Protein AF-A0A7V9DVS5-F1 (afdb_monomer_lite)

Structure (mmCIF, N/CA/C/O backbone):
data_AF-A0A7V9DVS5-F1
#
_entry.id   AF-A0A7V9DVS5-F1
#
loop_
_atom_site.group_PDB
_atom_site.id
_atom_site.type_symbol
_atom_site.label_atom_id
_atom_site.label_alt_id
_atom_site.label_comp_id
_atom_site.label_asym_id
_atom_site.labe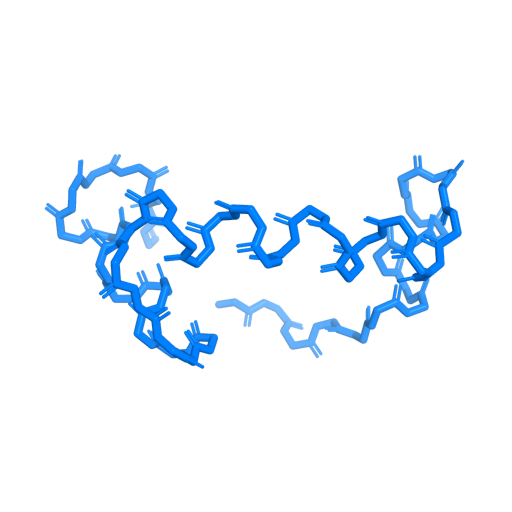l_entity_id
_atom_site.label_seq_id
_atom_site.pdbx_PDB_ins_code
_atom_site.Cartn_x
_atom_site.Cartn_y
_atom_site.Cartn_z
_atom_site.occupancy
_atom_site.B_iso_or_equiv
_atom_site.auth_seq_id
_atom_site.auth_comp_id
_atom_site.auth_asym_id
_atom_site.auth_atom_id
_atom_site.pdbx_PDB_model_num
ATOM 1 N N . ALA A 1 1 ? -5.261 -8.551 5.722 1.00 62.69 1 ALA A N 1
ATOM 2 C CA . ALA A 1 1 ? -4.256 -8.435 4.635 1.00 62.69 1 ALA A CA 1
ATOM 3 C C . ALA A 1 1 ? -3.420 -9.714 4.568 1.00 62.69 1 ALA A C 1
ATOM 5 O O . ALA A 1 1 ? -2.972 -10.165 5.611 1.00 62.69 1 ALA A O 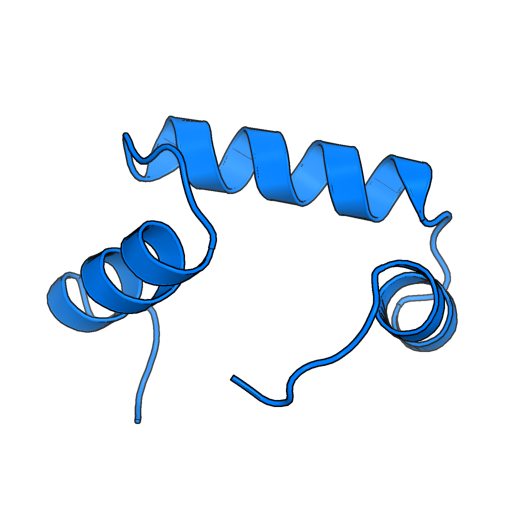1
ATOM 6 N N . LYS A 1 2 ? -3.212 -10.305 3.380 1.00 73.00 2 LYS A N 1
ATOM 7 C CA . LYS A 1 2 ? -2.607 -11.650 3.210 1.00 73.00 2 LYS A CA 1
ATOM 8 C C . LYS A 1 2 ? -1.074 -11.722 3.381 1.00 73.00 2 LYS A C 1
ATOM 10 O O . LYS A 1 2 ? -0.480 -12.733 3.051 1.00 73.00 2 LYS A O 1
ATOM 15 N N . GLY A 1 3 ? -0.423 -10.657 3.859 1.00 82.38 3 GLY A N 1
ATOM 16 C CA . GLY A 1 3 ? 1.015 -10.671 4.173 1.00 82.38 3 GLY A CA 1
ATOM 17 C C . GLY A 1 3 ? 1.983 -10.707 2.982 1.00 82.38 3 GLY A C 1
ATOM 18 O O . GLY A 1 3 ? 3.183 -10.774 3.208 1.00 82.38 3 GLY A O 1
ATOM 19 N N . MET A 1 4 ? 1.494 -10.606 1.744 1.00 91.06 4 MET A N 1
ATOM 20 C CA . MET A 1 4 ? 2.323 -10.715 0.539 1.00 91.06 4 MET A CA 1
ATOM 21 C C . MET A 1 4 ? 3.467 -9.688 0.488 1.00 91.06 4 MET A C 1
ATOM 23 O O . MET A 1 4 ? 3.313 -8.512 0.859 1.00 91.06 4 MET A O 1
ATOM 27 N N . SER A 1 5 ? 4.610 -10.139 -0.018 1.00 94.00 5 SER A N 1
ATOM 28 C CA . SER A 1 5 ? 5.761 -9.316 -0.380 1.00 94.00 5 SER A CA 1
ATOM 29 C C . SER A 1 5 ? 5.497 -8.514 -1.662 1.00 94.00 5 SER A C 1
ATOM 31 O O . SER A 1 5 ? 4.584 -8.802 -2.436 1.00 94.00 5 SER A O 1
ATOM 33 N N . PHE A 1 6 ? 6.308 -7.482 -1.915 1.00 95.31 6 PHE A N 1
ATOM 34 C CA . PHE A 1 6 ? 6.177 -6.682 -3.140 1.00 95.31 6 PHE A CA 1
ATOM 35 C C . PHE A 1 6 ? 6.524 -7.464 -4.409 1.00 95.31 6 PHE A C 1
ATOM 37 O O . PHE A 1 6 ? 5.982 -7.143 -5.463 1.00 95.31 6 PHE A O 1
ATOM 44 N N . ASN A 1 7 ? 7.378 -8.485 -4.296 1.00 97.00 7 ASN A N 1
ATOM 45 C CA . ASN A 1 7 ? 7.715 -9.368 -5.407 1.00 97.00 7 ASN A CA 1
ATOM 46 C C . ASN A 1 7 ? 6.510 -10.223 -5.793 1.00 97.00 7 ASN A C 1
ATOM 48 O O . ASN A 1 7 ? 6.075 -10.15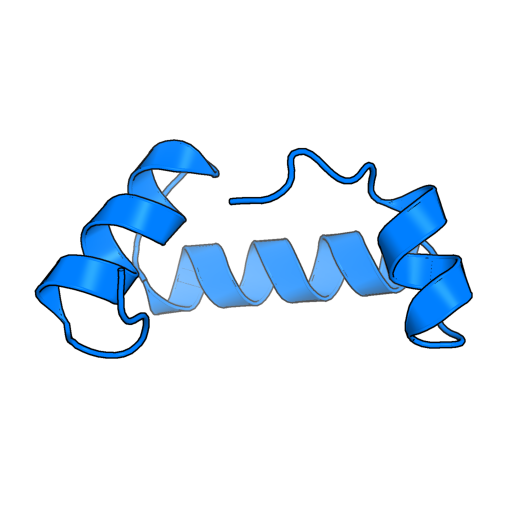3 -6.933 1.00 97.00 7 ASN A O 1
ATOM 52 N N . GLU A 1 8 ? 5.878 -10.892 -4.824 1.00 97.50 8 GLU A N 1
ATOM 53 C CA . GLU A 1 8 ? 4.686 -11.715 -5.081 1.00 97.50 8 GLU A CA 1
ATOM 54 C C . GLU A 1 8 ? 3.528 -10.893 -5.665 1.00 97.50 8 GLU 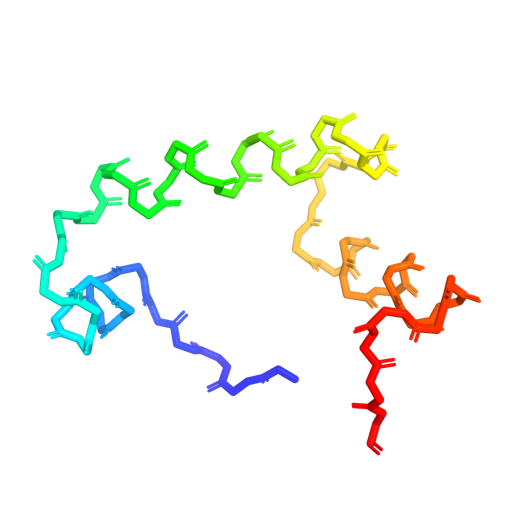A C 1
ATOM 56 O O . GLU A 1 8 ? 2.825 -11.347 -6.565 1.00 97.50 8 GLU A O 1
ATOM 61 N N . ILE A 1 9 ? 3.328 -9.661 -5.180 1.00 96.62 9 ILE A N 1
ATOM 62 C CA . ILE A 1 9 ? 2.325 -8.749 -5.752 1.00 96.62 9 ILE A CA 1
ATOM 63 C C . ILE A 1 9 ? 2.684 -8.392 -7.200 1.00 96.62 9 ILE A C 1
ATOM 65 O O . ILE A 1 9 ? 1.795 -8.337 -8.047 1.00 96.62 9 ILE A O 1
ATOM 69 N N . GLY A 1 10 ? 3.964 -8.134 -7.477 1.00 97.94 10 GLY A N 1
ATOM 70 C CA . GLY A 1 10 ? 4.451 -7.832 -8.820 1.00 97.94 10 GLY A CA 1
ATOM 71 C C . GLY A 1 10 ? 4.221 -8.987 -9.791 1.00 97.94 10 GLY A C 1
ATOM 72 O O . GLY A 1 10 ? 3.644 -8.773 -10.856 1.00 97.94 10 GLY A O 1
ATOM 73 N N . ASP A 1 11 ? 4.568 -10.204 -9.376 1.00 98.00 11 ASP A N 1
ATOM 74 C CA . ASP A 1 11 ? 4.389 -11.424 -10.165 1.00 98.00 11 ASP A CA 1
ATOM 75 C C . ASP A 1 11 ? 2.908 -11.673 -10.486 1.00 98.00 11 ASP A C 1
ATOM 77 O O . ASP A 1 11 ? 2.554 -11.920 -11.637 1.00 98.00 11 ASP A O 1
ATOM 81 N N . ILE A 1 12 ? 2.018 -11.526 -9.496 1.00 97.12 12 ILE A N 1
ATOM 82 C CA . ILE A 1 12 ? 0.568 -11.715 -9.681 1.00 97.12 12 ILE A CA 1
ATOM 83 C C . ILE A 1 12 ? -0.042 -10.664 -10.613 1.00 97.12 12 ILE A C 1
ATOM 85 O O . ILE A 1 12 ? -0.959 -10.972 -11.373 1.00 97.12 12 ILE A O 1
ATOM 89 N N . LEU A 1 13 ? 0.434 -9.420 -10.543 1.00 97.19 13 LEU A N 1
ATOM 90 C CA . LEU A 1 13 ? -0.101 -8.311 -11.337 1.00 97.19 13 LEU A CA 1
ATOM 91 C C . LEU A 1 13 ? 0.628 -8.108 -12.675 1.00 97.19 13 LEU A C 1
ATOM 93 O O . LEU A 1 13 ? 0.223 -7.240 -13.447 1.00 97.19 13 LEU A O 1
ATOM 97 N N . GLY A 1 14 ? 1.695 -8.864 -12.955 1.00 98.19 14 GLY A N 1
ATOM 98 C CA . GLY A 1 14 ? 2.520 -8.700 -14.155 1.00 98.19 14 GLY A CA 1
ATOM 99 C C . GLY A 1 14 ? 3.265 -7.359 -14.218 1.00 98.19 14 GLY A C 1
ATOM 100 O O . GLY A 1 14 ? 3.485 -6.828 -15.307 1.00 98.19 14 GLY A O 1
ATOM 101 N N . ILE A 1 15 ? 3.629 -6.778 -13.068 1.00 98.44 15 ILE A N 1
ATOM 102 C CA . ILE A 1 15 ? 4.346 -5.494 -12.972 1.00 98.44 15 ILE A CA 1
ATOM 103 C C . ILE A 1 15 ? 5.580 -5.606 -12.077 1.00 98.44 15 ILE A C 1
ATOM 105 O O . ILE A 1 15 ? 5.646 -6.433 -11.176 1.00 98.44 15 ILE A O 1
ATOM 109 N N . SER A 1 16 ? 6.561 -4.720 -12.271 1.00 98.38 16 SER A N 1
ATOM 110 C CA . SER A 1 16 ? 7.765 -4.741 -11.433 1.00 98.38 16 SER A CA 1
ATOM 111 C C . SER A 1 16 ? 7.459 -4.425 -9.951 1.00 98.38 16 SER A C 1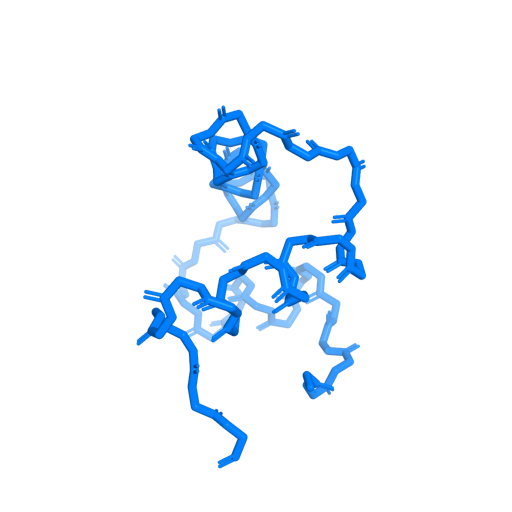
ATOM 113 O O . SER A 1 16 ? 6.583 -3.596 -9.665 1.00 98.38 16 SER A O 1
ATOM 115 N N . PRO A 1 17 ? 8.240 -4.959 -8.992 1.00 97.94 17 PRO A N 1
ATOM 116 C CA . PRO A 1 17 ? 8.128 -4.599 -7.571 1.00 97.94 17 PRO A CA 1
ATOM 117 C C . PRO A 1 17 ? 8.329 -3.094 -7.304 1.00 97.94 17 PRO A C 1
ATOM 119 O O . PRO A 1 17 ? 7.763 -2.518 -6.365 1.00 97.94 17 PRO A O 1
ATOM 122 N N . HIS A 1 18 ? 9.097 -2.412 -8.161 1.00 98.12 18 HIS A N 1
ATOM 123 C CA . HIS A 1 18 ? 9.253 -0.956 -8.121 1.00 98.12 18 HIS A CA 1
ATOM 124 C C . HIS A 1 18 ? 7.943 -0.236 -8.468 1.00 98.12 18 HIS A C 1
ATOM 126 O O . HIS A 1 18 ? 7.570 0.731 -7.796 1.00 98.12 18 HIS A O 1
ATOM 132 N N . THR A 1 19 ? 7.205 -0.738 -9.462 1.00 98.44 19 THR A N 1
ATOM 133 C CA . THR A 1 19 ? 5.877 -0.231 -9.832 1.00 98.44 19 THR A CA 1
ATOM 134 C C . THR A 1 19 ? 4.879 -0.441 -8.690 1.00 98.44 19 THR A C 1
ATOM 136 O O . THR A 1 19 ? 4.169 0.499 -8.326 1.00 98.44 19 THR A O 1
ATOM 139 N N . VAL A 1 20 ? 4.884 -1.615 -8.042 1.00 98.00 20 VAL A N 1
ATOM 140 C CA . VAL A 1 20 ? 4.080 -1.886 -6.830 1.00 98.00 20 VAL A CA 1
ATOM 141 C C . VAL A 1 20 ? 4.368 -0.846 -5.742 1.00 98.00 20 VAL A C 1
ATOM 143 O O . VAL A 1 20 ? 3.450 -0.213 -5.216 1.00 98.00 20 VAL A O 1
ATOM 146 N N . THR A 1 21 ? 5.648 -0.595 -5.457 1.00 97.12 21 THR A N 1
ATOM 147 C CA . THR A 1 21 ? 6.073 0.409 -4.467 1.00 97.12 21 THR A CA 1
ATOM 148 C C . THR A 1 21 ? 5.574 1.813 -4.824 1.00 97.12 21 THR A C 1
ATOM 150 O O . THR A 1 21 ? 5.110 2.553 -3.951 1.00 97.12 21 THR A O 1
ATOM 153 N N . ALA A 1 22 ? 5.619 2.194 -6.104 1.00 98.38 22 ALA A N 1
ATOM 154 C CA . ALA A 1 22 ? 5.104 3.481 -6.565 1.00 98.38 22 ALA A CA 1
ATOM 155 C C . ALA A 1 22 ? 3.582 3.608 -6.364 1.00 98.38 22 ALA A C 1
ATOM 157 O O . ALA A 1 22 ? 3.108 4.669 -5.946 1.00 98.38 22 ALA A O 1
ATOM 158 N N . HIS A 1 23 ? 2.813 2.543 -6.611 1.00 98.06 23 HIS A N 1
ATOM 159 C CA . HIS A 1 23 ? 1.376 2.523 -6.327 1.00 98.06 23 HIS A CA 1
ATOM 160 C C . HIS A 1 23 ? 1.084 2.66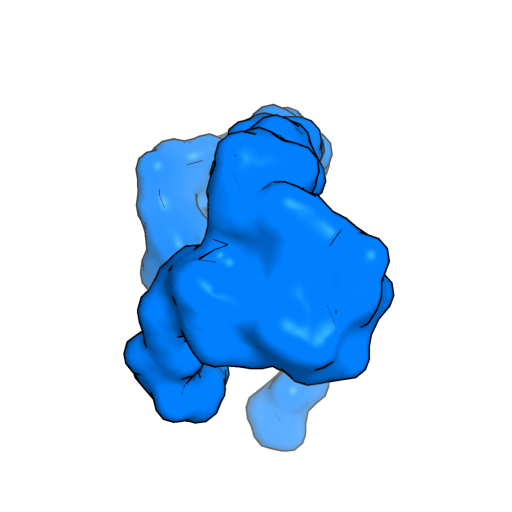5 -4.831 1.00 98.06 23 HIS A C 1
ATOM 162 O O . HIS A 1 23 ? 0.254 3.497 -4.463 1.00 98.06 23 HIS A O 1
ATOM 168 N N . ILE A 1 24 ? 1.808 1.946 -3.968 1.00 96.62 24 ILE A N 1
ATOM 169 C CA . ILE A 1 24 ? 1.647 2.033 -2.507 1.00 96.62 24 ILE A CA 1
ATOM 170 C C . ILE A 1 24 ? 1.895 3.460 -2.011 1.00 96.62 24 ILE A C 1
ATOM 172 O O . ILE A 1 24 ? 1.061 4.007 -1.295 1.00 96.62 24 ILE A O 1
ATOM 176 N N . LYS A 1 25 ? 2.975 4.116 -2.460 1.00 97.50 25 LYS A N 1
ATOM 177 C CA . LYS A 1 25 ? 3.256 5.521 -2.101 1.00 97.50 25 LYS A CA 1
ATOM 178 C C . LYS A 1 25 ? 2.119 6.464 -2.507 1.00 97.50 25 LYS A C 1
ATOM 180 O O . LYS A 1 25 ? 1.763 7.370 -1.756 1.00 97.50 25 LYS A O 1
ATOM 185 N N . LYS A 1 26 ? 1.526 6.255 -3.688 1.00 98.38 26 LYS A N 1
ATOM 186 C CA . LYS A 1 26 ? 0.370 7.042 -4.149 1.00 98.38 26 LYS A CA 1
ATOM 187 C C . LYS A 1 26 ? -0.871 6.785 -3.292 1.00 98.38 26 LYS A C 1
ATOM 189 O O . LYS A 1 26 ? -1.593 7.737 -3.016 1.00 98.38 26 LYS A O 1
ATOM 194 N N . ILE A 1 27 ? -1.115 5.539 -2.885 1.00 97.62 27 ILE A N 1
ATOM 195 C CA . ILE A 1 27 ? -2.230 5.173 -1.997 1.00 97.62 27 ILE A CA 1
ATOM 196 C C . ILE A 1 27 ? -2.048 5.832 -0.630 1.00 97.62 27 ILE A C 1
ATOM 198 O O . ILE A 1 27 ? -2.960 6.508 -0.173 1.00 97.62 27 ILE A O 1
ATOM 202 N N . TYR A 1 28 ? -0.858 5.733 -0.034 1.00 97.94 28 TYR A N 1
ATOM 203 C CA . TYR A 1 28 ? -0.562 6.357 1.258 1.00 97.94 28 TYR A CA 1
ATOM 204 C C . TYR A 1 28 ? -0.805 7.863 1.230 1.00 97.94 28 TYR A C 1
ATOM 206 O O . TYR A 1 28 ? -1.480 8.396 2.101 1.00 97.94 28 TYR A O 1
ATOM 214 N N . ARG A 1 29 ? -0.359 8.543 0.166 1.00 98.44 29 ARG A N 1
ATOM 215 C CA . ARG A 1 29 ? -0.627 9.973 -0.019 1.00 98.44 29 ARG A CA 1
ATOM 216 C C . ARG A 1 29 ? -2.121 10.288 -0.139 1.00 98.44 29 ARG A C 1
ATOM 218 O O . ARG A 1 29 ? -2.559 11.300 0.386 1.00 98.44 29 ARG A O 1
ATOM 225 N N . LYS A 1 30 ? -2.892 9.458 -0.850 1.00 98.31 30 LYS A N 1
ATOM 226 C CA . LYS A 1 30 ? -4.343 9.658 -1.017 1.00 98.31 30 LYS A CA 1
ATOM 227 C C . LYS A 1 30 ? -5.118 9.440 0.280 1.00 98.31 30 LYS A C 1
ATOM 229 O O . LYS A 1 30 ? -6.120 10.108 0.481 1.00 98.31 30 LYS A O 1
ATOM 234 N N . LEU A 1 31 ? -4.654 8.516 1.116 1.00 98.00 31 LEU A N 1
ATOM 235 C CA . LEU A 1 31 ? -5.252 8.212 2.414 1.00 98.00 31 LEU A CA 1
ATOM 236 C C . LEU A 1 31 ? -4.661 9.057 3.557 1.00 98.00 31 LEU A C 1
ATOM 238 O O . LEU A 1 31 ? -5.123 8.937 4.677 1.00 98.00 31 LEU A O 1
ATOM 242 N N . ALA A 1 32 ? -3.654 9.897 3.285 1.00 97.81 32 ALA A N 1
ATOM 243 C CA . ALA A 1 32 ? -2.918 10.677 4.286 1.00 97.81 32 ALA A CA 1
ATOM 244 C C . ALA A 1 32 ? -2.314 9.829 5.433 1.00 97.81 32 ALA A C 1
ATOM 246 O O . ALA A 1 32 ? -2.373 10.209 6.597 1.00 97.81 32 ALA A O 1
ATOM 247 N N . VAL A 1 33 ? -1.699 8.691 5.088 1.00 98.25 33 VAL A N 1
ATOM 248 C CA . VAL A 1 33 ? -1.095 7.727 6.033 1.00 98.25 33 VAL A CA 1
ATOM 249 C C . VAL A 1 33 ? 0.385 7.464 5.738 1.00 98.25 33 VAL A C 1
ATOM 251 O O . VAL A 1 33 ? 0.882 7.770 4.649 1.00 98.25 33 VAL A O 1
ATOM 254 N N . HIS A 1 34 ? 1.090 6.834 6.679 1.00 96.69 34 HIS A N 1
ATOM 255 C CA . HIS A 1 34 ? 2.533 6.577 6.609 1.00 96.69 34 HIS A CA 1
ATOM 256 C C . HIS A 1 34 ? 2.919 5.095 6.672 1.00 96.69 34 HIS A C 1
ATOM 258 O O . HIS A 1 34 ? 4.062 4.744 6.364 1.00 96.69 34 HIS A O 1
ATOM 264 N N . SER A 1 35 ? 1.987 4.205 7.016 1.00 95.50 35 SER A N 1
ATOM 265 C CA . SER A 1 35 ? 2.264 2.773 7.150 1.00 95.50 35 SER A CA 1
ATOM 266 C C . SER A 1 35 ? 1.206 1.888 6.490 1.00 95.50 35 SER A C 1
ATOM 268 O O . SER A 1 35 ? 0.097 2.309 6.162 1.00 95.50 35 SER A O 1
ATOM 270 N N . ARG A 1 36 ? 1.553 0.608 6.294 1.00 92.94 36 ARG A N 1
ATOM 271 C CA . ARG A 1 36 ? 0.629 -0.390 5.728 1.00 92.94 36 ARG A CA 1
ATOM 272 C C . ARG A 1 36 ? -0.560 -0.623 6.656 1.00 92.94 36 ARG A C 1
ATOM 274 O O . ARG A 1 36 ? -1.673 -0.796 6.175 1.00 92.94 36 ARG A O 1
ATOM 281 N N . GLY A 1 37 ? -0.304 -0.653 7.965 1.00 94.38 37 GLY A N 1
ATOM 282 C CA . GLY A 1 37 ? -1.335 -0.840 8.982 1.00 94.38 37 GLY A CA 1
ATOM 283 C C . GLY A 1 37 ? -2.339 0.306 8.966 1.00 94.38 37 GLY A C 1
ATOM 284 O O . GLY A 1 37 ? -3.533 0.053 8.849 1.00 94.38 37 GLY A O 1
ATOM 285 N N . GLU A 1 38 ? -1.849 1.549 8.965 1.00 97.06 38 GLU A N 1
ATOM 286 C CA . GLU A 1 38 ? -2.698 2.738 8.830 1.00 97.06 38 GLU A CA 1
ATOM 287 C C . GLU A 1 38 ? -3.493 2.722 7.525 1.00 97.06 38 GLU A C 1
ATOM 289 O O . GLU A 1 38 ? -4.693 2.953 7.549 1.00 97.06 38 GLU A O 1
ATOM 294 N N . ALA A 1 39 ? -2.868 2.377 6.395 1.00 96.38 39 ALA A N 1
ATOM 295 C CA . ALA A 1 39 ? -3.573 2.306 5.116 1.00 96.38 39 ALA A CA 1
ATOM 296 C C . ALA A 1 39 ? -4.715 1.280 5.123 1.00 96.38 39 ALA A C 1
ATOM 298 O O . ALA A 1 39 ? -5.773 1.544 4.559 1.00 96.38 39 ALA A O 1
ATOM 299 N N . VAL A 1 40 ? -4.516 0.117 5.754 1.00 94.81 40 VAL A N 1
ATOM 300 C CA . VAL A 1 40 ? -5.574 -0.894 5.904 1.00 94.81 40 VAL A CA 1
ATOM 301 C C . VAL A 1 40 ? -6.670 -0.392 6.839 1.00 94.81 40 VAL A C 1
ATOM 303 O O . VAL A 1 40 ? -7.847 -0.535 6.511 1.00 94.81 40 VAL A O 1
ATOM 306 N N . TYR A 1 41 ? -6.298 0.197 7.976 1.00 95.50 41 TYR A N 1
ATOM 307 C CA . TYR A 1 41 ? -7.247 0.735 8.946 1.00 95.50 41 TYR A CA 1
ATOM 308 C C . TYR A 1 41 ? -8.111 1.838 8.324 1.00 95.50 41 TYR A C 1
ATOM 310 O O . TYR A 1 41 ? -9.333 1.711 8.301 1.00 95.50 41 TYR A O 1
ATOM 318 N N . GLU A 1 42 ? -7.482 2.857 7.737 1.00 97.50 42 GLU A N 1
ATOM 319 C CA . GLU A 1 42 ? -8.155 4.013 7.144 1.00 97.50 42 GLU A CA 1
ATOM 320 C C . GLU A 1 42 ? -9.052 3.594 5.979 1.00 97.50 42 GLU A C 1
ATOM 322 O O . GLU A 1 42 ? -10.235 3.918 5.946 1.00 97.50 42 GLU A O 1
ATOM 327 N N . ALA A 1 43 ? -8.543 2.763 5.062 1.00 96.94 43 ALA A N 1
ATOM 328 C CA . ALA A 1 43 ? -9.353 2.255 3.960 1.00 96.94 43 ALA A CA 1
ATOM 329 C C . ALA A 1 43 ? -10.550 1.410 4.440 1.00 96.94 43 ALA A C 1
ATOM 331 O O . ALA A 1 43 ? -11.570 1.368 3.754 1.00 96.94 43 ALA A O 1
ATOM 332 N N . THR A 1 44 ? -10.459 0.762 5.606 1.00 96.06 44 THR A N 1
ATOM 333 C CA . THR A 1 44 ? -11.598 0.062 6.225 1.00 96.06 44 THR A CA 1
ATOM 334 C C . THR A 1 44 ? -12.606 1.053 6.813 1.00 96.06 44 THR A C 1
ATOM 336 O O . THR A 1 44 ? -13.800 0.904 6.566 1.00 96.06 44 THR A O 1
ATOM 339 N N . GLN A 1 45 ? -12.151 2.095 7.524 1.00 96.31 45 GLN A N 1
ATOM 340 C CA . GLN A 1 45 ? -13.031 3.149 8.059 1.00 96.31 45 GLN A CA 1
ATOM 341 C C . GLN A 1 45 ? -13.770 3.904 6.946 1.00 96.31 45 GLN A C 1
ATOM 343 O O . GLN A 1 45 ? -14.955 4.201 7.073 1.00 96.31 45 GLN A O 1
ATOM 348 N N . MET A 1 46 ? -13.100 4.142 5.816 1.00 95.94 46 MET A N 1
ATOM 349 C CA . MET A 1 46 ? -13.691 4.754 4.622 1.00 95.94 46 MET A CA 1
ATOM 350 C C . MET A 1 46 ? -14.587 3.795 3.811 1.00 95.94 46 MET A C 1
ATOM 352 O O . MET A 1 46 ? -15.156 4.204 2.799 1.00 95.94 46 MET A O 1
ATOM 356 N N . GLY A 1 47 ? -14.682 2.513 4.185 1.00 96.00 47 GLY A N 1
ATOM 357 C CA . GLY A 1 47 ? -15.459 1.500 3.458 1.00 96.00 47 GLY A CA 1
ATOM 358 C C . GLY A 1 47 ? -14.875 1.078 2.100 1.00 96.00 47 GLY A C 1
ATOM 359 O O . GLY A 1 47 ? -15.566 0.437 1.307 1.00 96.00 47 GLY A O 1
ATOM 360 N N . LEU A 1 48 ? -13.613 1.419 1.816 1.00 95.12 48 LEU A N 1
ATOM 361 C CA . LEU A 1 48 ? -12.890 1.044 0.591 1.00 95.12 48 LEU A CA 1
ATOM 362 C C . LEU A 1 48 ? -12.404 -0.411 0.622 1.00 95.12 48 LEU A C 1
ATOM 364 O O . LEU A 1 48 ? -12.246 -1.038 -0.426 1.00 95.12 48 LEU A O 1
ATOM 368 N N . LEU A 1 49 ? -12.157 -0.944 1.819 1.00 92.50 49 LEU A N 1
ATOM 369 C CA . LEU A 1 49 ? -11.853 -2.349 2.063 1.00 92.50 49 LEU A CA 1
ATOM 370 C C . LEU A 1 49 ? -12.928 -2.954 2.963 1.00 92.50 49 LEU A C 1
ATOM 372 O O . LEU A 1 49 ? -13.416 -2.310 3.889 1.00 92.50 49 LEU A O 1
ATOM 376 N N . LYS A 1 50 ? -13.278 -4.209 2.688 1.00 82.62 50 LYS A N 1
ATOM 377 C CA . LYS A 1 50 ? -14.155 -5.012 3.542 1.00 82.62 50 LYS A CA 1
ATOM 378 C C . LYS A 1 50 ? -13.308 -6.050 4.273 1.00 82.62 50 LYS A C 1
ATOM 380 O O . LYS A 1 50 ? -12.383 -6.604 3.671 1.00 82.62 50 LYS A O 1
ATOM 385 N N . ASN A 1 51 ? -13.622 -6.267 5.548 1.00 60.06 51 ASN A N 1
ATOM 386 C CA . ASN A 1 51 ? -13.132 -7.417 6.308 1.00 60.06 51 ASN A CA 1
ATOM 387 C C . ASN A 1 51 ? -13.834 -8.696 5.856 1.00 60.06 51 ASN A C 1
ATOM 389 O O . ASN A 1 51 ? -15.035 -8.605 5.514 1.00 60.06 51 ASN A O 1
#

Sequence (51 aa):
AKGMSFNEIGDILGISPHTVTAHIKKIYRKLAVHSRGEAVYEATQMGLLKN

Secondary structure (DSSP, 8-state):
-----HHHHHHHHTS-HHHHHHHHHHHHHHHT-SSHHHHHHHHHHTTSS--

pLDDT: mean 94.35, std 8.06, range [60.06, 98.44]

Radius of gyration: 11.38 Å; chains: 1; bounding box: 25×22×23 Å

Foldseek 3Di:
DPPDDLCVVCVVVVHDSVVVVVVVVVLCVVQVHDDPVSSVVSCVVVVVDDD